Protein AF-E5AV37-F1 (afdb_monomer_lite)

pLDDT: mean 84.78, std 14.57, range [33.44, 98.12]

Radius of gyration: 14.25 Å; chains: 1; bounding box: 26×32×31 Å

Foldseek 3Di:
DDDPPQDPVNVVVVVVQVVCCVVPVDHDDDDDDDPVCLVPLVVDPHSVQSVCCVVPVDRD

Sequence (60 aa):
MVCLKLTSIALDMAGIAFDVLLETGVLVEALPLWEDEMEHPELFSNPALIRNIHREGIAL

Secondary structure (DSSP, 8-state):
-------HHHHHHHHHHHHHHHHHS---------HHHHH-GGGSS-HHHHHHHHHHS---

Structure (mmCIF, N/CA/C/O backbone):
data_AF-E5AV37-F1
#
_entry.id   AF-E5AV37-F1
#
loop_
_atom_site.group_PDB
_atom_site.id
_atom_site.type_symbol
_atom_site.label_atom_id
_atom_site.label_alt_id
_atom_site.label_comp_id
_atom_site.label_asym_id
_atom_site.label_entity_id
_atom_site.label_seq_id
_atom_site.pdbx_PDB_ins_code
_atom_site.Cartn_x
_atom_site.Cartn_y
_atom_site.Cartn_z
_atom_site.occupancy
_atom_site.B_iso_or_equiv
_atom_site.auth_seq_id
_atom_site.auth_comp_id
_atom_site.auth_asym_id
_atom_site.auth_atom_id
_atom_site.pdbx_PDB_model_num
ATOM 1 N N . MET A 1 1 ? 14.489 16.324 -7.708 1.00 33.44 1 MET A N 1
ATOM 2 C CA . MET A 1 1 ? 13.395 16.767 -6.819 1.00 33.44 1 MET A CA 1
ATOM 3 C C . MET A 1 1 ? 12.083 16.507 -7.543 1.00 33.44 1 MET A C 1
ATOM 5 O O . MET A 1 1 ? 11.633 17.355 -8.301 1.00 33.44 1 MET A O 1
ATOM 9 N N . VAL A 1 2 ? 11.550 15.288 -7.430 1.00 42.38 2 VAL A N 1
ATOM 10 C CA . VAL A 1 2 ? 10.266 14.928 -8.047 1.00 42.38 2 VAL A CA 1
ATOM 11 C C . VAL A 1 2 ? 9.171 15.414 -7.104 1.00 42.38 2 VAL A C 1
ATOM 13 O O . VAL A 1 2 ? 9.142 15.042 -5.935 1.00 42.38 2 VAL A O 1
ATOM 16 N N . CYS A 1 3 ? 8.323 16.318 -7.585 1.00 41.34 3 CYS A N 1
ATOM 17 C CA . CYS A 1 3 ? 7.156 16.786 -6.850 1.00 41.34 3 CYS A CA 1
ATOM 18 C C . CYS A 1 3 ? 6.119 15.654 -6.850 1.00 41.34 3 CYS A C 1
ATOM 20 O O . CYS A 1 3 ? 5.494 15.393 -7.877 1.00 41.34 3 CYS A O 1
ATOM 22 N N . LEU A 1 4 ? 5.976 14.954 -5.721 1.00 56.00 4 LEU A N 1
ATOM 23 C CA . LEU A 1 4 ? 4.954 13.928 -5.534 1.00 56.00 4 LEU A CA 1
ATOM 24 C C . LEU A 1 4 ? 3.592 14.622 -5.435 1.00 56.00 4 LEU A C 1
ATOM 26 O O . LEU A 1 4 ? 3.183 15.101 -4.378 1.00 56.00 4 LEU A O 1
ATOM 30 N N . LYS A 1 5 ? 2.902 14.744 -6.567 1.00 62.44 5 LYS A N 1
ATOM 31 C CA . LYS A 1 5 ? 1.536 15.255 -6.595 1.00 62.44 5 LYS A CA 1
ATOM 32 C C . LYS A 1 5 ? 0.619 14.124 -6.139 1.00 62.44 5 LYS A C 1
ATOM 34 O O . LYS A 1 5 ? 0.242 13.272 -6.936 1.00 62.44 5 LYS A O 1
ATOM 39 N N . LEU A 1 6 ? 0.329 14.087 -4.840 1.00 70.12 6 LEU A N 1
ATOM 40 C CA . LEU A 1 6 ? -0.618 13.134 -4.267 1.00 70.12 6 LEU A CA 1
ATOM 41 C C . LEU A 1 6 ? -1.995 13.379 -4.893 1.00 70.12 6 LEU A C 1
ATOM 43 O O . LEU A 1 6 ? -2.511 14.498 -4.874 1.00 70.12 6 LEU A O 1
ATOM 47 N N . THR A 1 7 ? -2.555 12.343 -5.509 1.00 83.69 7 THR A N 1
ATOM 48 C CA . THR A 1 7 ? -3.908 12.387 -6.066 1.00 83.69 7 THR A CA 1
ATOM 49 C C . THR A 1 7 ? -4.928 12.387 -4.927 1.00 83.69 7 THR A C 1
ATOM 51 O O . THR A 1 7 ? -4.619 11.956 -3.816 1.00 83.69 7 THR A O 1
ATOM 54 N N . SER A 1 8 ? -6.157 12.846 -5.183 1.00 88.75 8 SER A N 1
ATOM 55 C CA . SER A 1 8 ? -7.232 12.755 -4.181 1.00 88.75 8 SER A CA 1
ATOM 56 C C . SER A 1 8 ? -7.442 11.311 -3.720 1.00 88.75 8 SER A C 1
ATOM 58 O O . SER A 1 8 ? -7.547 11.062 -2.531 1.00 88.75 8 SER A O 1
ATOM 60 N N . ILE A 1 9 ? -7.357 10.356 -4.652 1.00 86.12 9 ILE A N 1
ATOM 61 C CA . ILE A 1 9 ? -7.435 8.919 -4.365 1.00 86.12 9 ILE A CA 1
ATOM 62 C C . ILE A 1 9 ? -6.332 8.494 -3.390 1.00 86.12 9 ILE A C 1
ATOM 64 O O . ILE A 1 9 ? -6.608 7.774 -2.440 1.00 86.12 9 ILE A O 1
ATOM 68 N N . ALA A 1 10 ? -5.089 8.943 -3.591 1.00 84.50 10 ALA A N 1
ATOM 69 C CA . ALA A 1 10 ? -3.995 8.604 -2.683 1.00 84.50 10 ALA A CA 1
ATOM 70 C C . ALA A 1 10 ? -4.241 9.134 -1.260 1.00 84.50 10 ALA A C 1
ATOM 72 O O . ALA A 1 10 ? -3.917 8.449 -0.294 1.00 84.50 10 ALA A O 1
ATOM 73 N N . LEU A 1 11 ? -4.839 10.323 -1.127 1.00 89.50 11 LEU A N 1
ATOM 74 C CA . LEU A 1 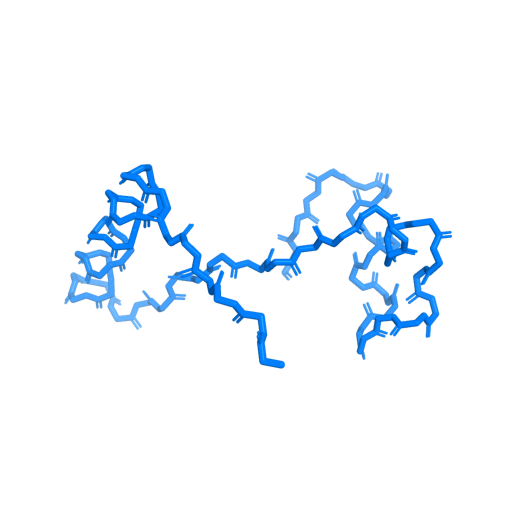11 ? -5.208 10.887 0.175 1.00 89.50 11 LEU A CA 1
ATOM 75 C C . LEU A 1 11 ? -6.364 10.118 0.826 1.00 89.50 11 LEU A C 1
ATOM 77 O O . LEU A 1 11 ? -6.287 9.816 2.014 1.00 89.50 11 LEU A O 1
ATOM 81 N N . ASP A 1 12 ? -7.386 9.751 0.053 1.00 91.94 12 ASP A N 1
ATOM 82 C CA . ASP A 1 12 ? -8.519 8.961 0.546 1.00 91.94 12 ASP A CA 1
ATOM 83 C C . ASP A 1 12 ? -8.054 7.580 1.039 1.00 91.94 12 ASP A C 1
ATOM 85 O O . ASP A 1 12 ? -8.431 7.137 2.124 1.00 91.94 12 ASP A O 1
ATOM 89 N N . MET A 1 13 ? -7.171 6.916 0.282 1.00 91.25 13 MET A N 1
ATOM 90 C CA . MET A 1 13 ? -6.587 5.628 0.677 1.00 91.25 13 MET A CA 1
ATOM 91 C C . MET A 1 13 ? -5.690 5.755 1.912 1.00 91.25 13 MET A C 1
ATOM 93 O O . MET A 1 13 ? -5.719 4.879 2.774 1.00 91.25 13 MET A O 1
ATOM 97 N N . ALA A 1 14 ? -4.930 6.848 2.034 1.00 90.00 14 ALA A N 1
ATOM 98 C CA . ALA A 1 14 ? -4.128 7.114 3.227 1.00 90.00 14 ALA A CA 1
ATOM 99 C C . ALA A 1 14 ? -5.003 7.316 4.475 1.00 90.00 14 ALA A C 1
ATOM 101 O O . ALA A 1 14 ? -4.636 6.843 5.548 1.00 90.00 14 ALA A O 1
ATOM 102 N N . GLY A 1 15 ? -6.167 7.962 4.336 1.00 92.88 15 GLY A N 1
ATOM 103 C CA . GLY A 1 15 ? -7.148 8.088 5.418 1.00 92.88 15 GLY A CA 1
ATOM 104 C C . GLY A 1 15 ? -7.624 6.726 5.924 1.00 92.88 15 GLY A C 1
ATOM 105 O O . GLY A 1 15 ? -7.497 6.436 7.110 1.00 92.88 15 GLY A O 1
ATOM 106 N N . ILE A 1 16 ? -8.058 5.851 5.010 1.00 94.19 16 ILE A N 1
ATOM 107 C CA . ILE A 1 16 ? -8.508 4.489 5.351 1.00 94.19 16 ILE A CA 1
ATOM 108 C C . ILE A 1 16 ? -7.388 3.678 6.017 1.00 94.19 16 ILE A C 1
ATOM 110 O O . ILE A 1 16 ? -7.618 2.989 7.008 1.00 94.19 16 ILE A O 1
ATOM 114 N N . ALA A 1 17 ? -6.165 3.755 5.488 1.00 93.94 17 ALA A N 1
ATOM 115 C CA . ALA A 1 17 ? -5.016 3.066 6.070 1.00 93.94 17 ALA A CA 1
ATOM 116 C C . ALA A 1 17 ? -4.724 3.531 7.506 1.00 93.94 17 ALA A C 1
ATOM 118 O O . ALA A 1 17 ? -4.359 2.720 8.361 1.00 93.94 17 ALA A O 1
ATOM 119 N N . PHE A 1 18 ? -4.915 4.823 7.784 1.00 94.81 18 PHE A N 1
ATOM 120 C CA . PHE A 1 18 ? -4.730 5.379 9.119 1.00 94.81 18 PHE A CA 1
ATOM 121 C C . PHE A 1 18 ? -5.814 4.912 10.095 1.00 94.81 18 PHE A C 1
ATOM 123 O O . PHE A 1 18 ? -5.494 4.568 11.234 1.00 94.81 18 PHE A O 1
ATOM 130 N N . ASP A 1 19 ? -7.067 4.829 9.645 1.00 95.88 19 ASP A N 1
ATOM 131 C CA . ASP A 1 19 ? -8.161 4.277 10.450 1.00 95.88 19 ASP A CA 1
ATOM 132 C C . ASP A 1 19 ? -7.863 2.821 10.846 1.00 95.88 19 ASP A C 1
ATOM 134 O O . ASP A 1 19 ? -7.910 2.476 12.029 1.00 95.88 19 ASP A O 1
ATOM 138 N N . VAL A 1 20 ? -7.432 1.985 9.890 1.00 96.62 20 VAL A N 1
ATOM 139 C CA . VAL A 1 20 ? -7.037 0.588 10.157 1.00 96.62 20 VAL A CA 1
ATOM 140 C C . VAL A 1 20 ? -5.896 0.512 11.173 1.00 96.62 20 VAL A C 1
ATOM 142 O O . VAL A 1 20 ? -5.943 -0.321 12.083 1.00 96.62 20 VAL A O 1
ATOM 145 N N . LEU A 1 21 ? -4.888 1.382 11.057 1.00 96.38 21 LEU A N 1
ATOM 146 C CA . LEU A 1 21 ? -3.773 1.431 12.002 1.00 96.38 21 LEU A CA 1
ATOM 147 C C . LEU A 1 21 ? -4.247 1.735 13.425 1.00 96.38 21 LEU A C 1
ATOM 149 O O . LEU A 1 21 ? -3.813 1.066 14.362 1.00 96.38 21 LEU A O 1
ATOM 153 N N . LEU A 1 22 ? -5.128 2.720 13.599 1.00 97.19 22 LEU A N 1
ATOM 154 C CA . LEU A 1 22 ? -5.633 3.094 14.921 1.00 97.19 22 LEU A CA 1
ATOM 155 C C . LEU A 1 22 ? -6.521 2.008 15.537 1.00 97.19 22 LEU A C 1
ATOM 157 O O . LEU A 1 22 ? -6.452 1.777 16.744 1.00 97.19 22 LEU A O 1
ATOM 161 N N . GLU A 1 23 ? -7.337 1.341 14.724 1.00 98.12 23 GLU A N 1
ATOM 162 C CA . GLU A 1 23 ? -8.261 0.307 15.195 1.00 98.12 23 GLU A CA 1
ATOM 163 C C . GLU A 1 23 ? -7.567 -1.023 15.503 1.00 98.12 23 GLU A C 1
ATOM 165 O O . GLU A 1 23 ? -7.926 -1.706 16.464 1.00 98.12 23 GLU A O 1
ATOM 170 N N . THR A 1 24 ? -6.582 -1.410 14.690 1.00 97.44 24 THR A N 1
ATOM 171 C CA . THR A 1 24 ? -6.009 -2.768 14.716 1.00 97.44 24 THR A CA 1
ATOM 172 C C . THR A 1 24 ? -4.552 -2.818 15.167 1.00 97.44 24 THR A C 1
ATOM 174 O O . THR A 1 24 ? -4.052 -3.890 15.508 1.00 97.44 24 THR A O 1
ATOM 177 N N . GLY A 1 25 ? -3.850 -1.681 15.160 1.00 96.62 25 GLY A N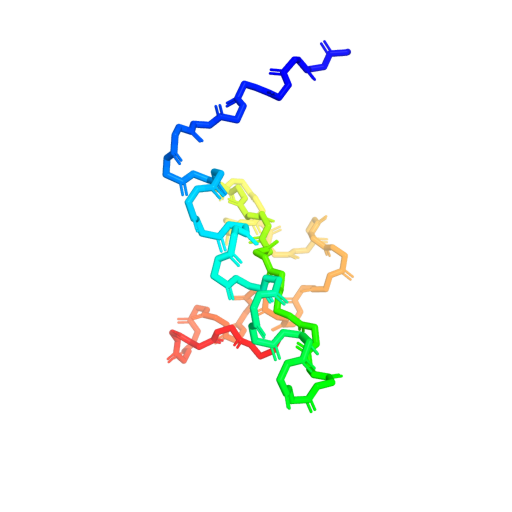 1
ATOM 178 C CA . GLY A 1 25 ? -2.400 -1.620 15.340 1.00 96.62 25 GLY A CA 1
ATOM 179 C C . GLY A 1 25 ? -1.596 -2.108 14.128 1.00 96.62 25 GLY A C 1
ATOM 180 O O . GLY A 1 25 ? -0.376 -2.231 14.229 1.00 96.62 25 GLY A O 1
ATOM 181 N N . VAL A 1 26 ? -2.246 -2.400 12.994 1.00 94.12 26 VAL A N 1
ATOM 182 C CA . VAL A 1 26 ? -1.589 -2.855 11.761 1.00 94.12 26 VAL A CA 1
ATOM 183 C C . VAL A 1 26 ? -1.351 -1.677 10.822 1.00 94.12 26 VAL A C 1
ATOM 185 O O . VAL A 1 26 ? -2.286 -0.995 10.414 1.00 94.12 26 VAL A O 1
ATOM 188 N N . LEU A 1 27 ? -0.093 -1.464 10.440 1.00 90.25 27 LEU A N 1
ATOM 189 C CA . LEU A 1 27 ? 0.284 -0.460 9.451 1.00 90.25 27 LEU A CA 1
ATOM 190 C C . LEU A 1 27 ? 0.032 -0.992 8.035 1.00 90.25 27 LEU A C 1
ATOM 192 O O . LEU A 1 27 ? 0.628 -1.989 7.632 1.00 90.25 27 LEU A O 1
ATOM 196 N N . VAL A 1 28 ? -0.832 -0.306 7.285 1.00 88.69 28 VAL A N 1
ATOM 197 C CA . VAL A 1 28 ? -1.086 -0.570 5.864 1.00 88.69 28 VAL A CA 1
ATOM 198 C C . VAL A 1 28 ? -0.462 0.557 5.051 1.00 88.69 28 VAL A C 1
ATOM 200 O O . VAL A 1 28 ? -0.831 1.716 5.209 1.00 88.69 28 VAL A O 1
ATOM 203 N N . GLU A 1 29 ? 0.472 0.227 4.166 1.00 82.88 29 GLU A N 1
ATOM 204 C CA . GLU A 1 29 ? 1.124 1.198 3.287 1.00 82.88 29 GLU A CA 1
ATOM 205 C C . GLU A 1 29 ? 1.091 0.706 1.843 1.00 82.88 29 GLU A C 1
ATOM 207 O O . GLU A 1 29 ? 1.191 -0.489 1.564 1.00 82.88 29 GLU A O 1
ATOM 212 N N . ALA A 1 30 ? 0.941 1.643 0.907 1.00 80.12 30 ALA A N 1
ATOM 213 C CA . ALA A 1 30 ? 1.084 1.332 -0.504 1.00 80.12 30 ALA A CA 1
ATOM 214 C C . ALA A 1 30 ? 2.568 1.120 -0.826 1.00 80.12 30 ALA A C 1
ATOM 216 O O . ALA A 1 30 ? 3.394 1.980 -0.523 1.00 80.12 30 ALA A O 1
ATOM 217 N N . LEU A 1 31 ? 2.892 0.009 -1.488 1.00 82.69 31 LEU A N 1
ATOM 218 C CA . LEU A 1 31 ? 4.210 -0.202 -2.075 1.00 82.69 31 LEU A CA 1
ATOM 219 C C . LEU A 1 31 ? 4.229 0.429 -3.476 1.00 82.69 31 LEU A C 1
ATOM 221 O O . LEU A 1 31 ? 3.574 -0.104 -4.376 1.00 82.69 31 LEU A O 1
ATOM 225 N N . PRO A 1 32 ? 4.924 1.560 -3.693 1.00 79.94 32 PRO A N 1
ATOM 226 C CA . PRO A 1 32 ? 5.072 2.103 -5.034 1.00 79.94 32 PRO A CA 1
ATOM 227 C C . PRO A 1 32 ? 5.915 1.141 -5.879 1.00 79.94 32 PRO A C 1
ATOM 229 O O . PRO A 1 32 ? 6.983 0.719 -5.442 1.00 79.94 32 PRO A O 1
ATOM 232 N N . LEU A 1 33 ? 5.423 0.808 -7.072 1.00 83.19 33 LEU A N 1
ATOM 233 C CA . LEU A 1 33 ? 6.109 -0.028 -8.056 1.00 83.19 33 LEU A CA 1
ATOM 234 C C . LEU A 1 33 ? 6.028 0.642 -9.427 1.00 83.19 33 LEU A C 1
ATOM 236 O O . LEU A 1 33 ? 4.945 1.073 -9.840 1.00 83.19 33 LEU A O 1
ATOM 240 N N . TRP A 1 34 ? 7.157 0.713 -10.123 1.00 87.06 34 TRP A N 1
ATOM 241 C CA . TRP A 1 34 ? 7.245 1.233 -11.488 1.00 87.06 34 TRP A CA 1
ATOM 242 C C . TRP A 1 34 ? 7.341 0.104 -12.525 1.00 87.06 34 TRP A C 1
ATOM 244 O O . TRP A 1 34 ? 7.716 -1.022 -12.204 1.00 87.06 34 TRP A O 1
ATOM 254 N N . GLU A 1 35 ? 6.983 0.388 -13.781 1.00 89.31 35 GLU A N 1
ATOM 255 C CA . GLU A 1 35 ? 7.037 -0.610 -14.865 1.00 89.31 35 GLU A CA 1
ATOM 256 C C . GLU A 1 35 ? 8.453 -1.154 -15.085 1.00 89.31 35 GLU A C 1
ATOM 258 O O . GLU A 1 35 ? 8.620 -2.359 -15.245 1.00 89.31 35 GLU A O 1
ATOM 263 N N . ASP A 1 36 ? 9.475 -0.303 -15.016 1.00 92.00 36 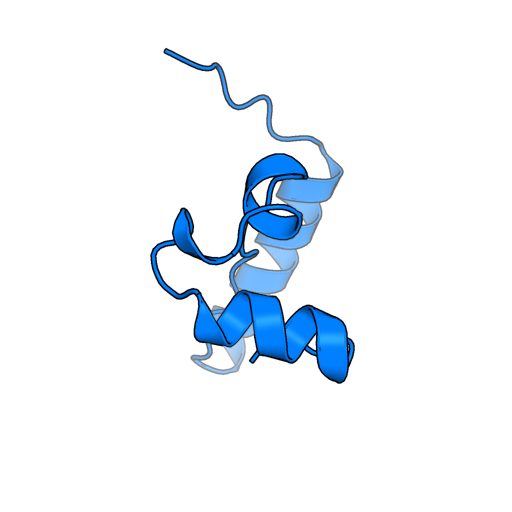ASP A N 1
ATOM 264 C CA . ASP A 1 36 ? 10.876 -0.701 -15.172 1.00 92.00 36 ASP A CA 1
ATOM 265 C C . ASP A 1 36 ? 11.348 -1.630 -14.045 1.00 92.00 36 ASP A C 1
ATOM 267 O O . ASP A 1 36 ? 12.038 -2.611 -14.310 1.00 92.00 36 ASP A O 1
ATOM 271 N N . GLU A 1 37 ? 10.925 -1.395 -12.801 1.00 91.38 37 GLU A N 1
ATOM 272 C CA . GLU A 1 37 ? 11.191 -2.301 -11.671 1.00 91.38 37 GLU A CA 1
ATOM 273 C C . GLU A 1 37 ? 10.477 -3.654 -11.829 1.00 91.38 37 GLU A C 1
ATOM 275 O O . GLU A 1 37 ? 10.984 -4.691 -11.391 1.00 91.38 37 GLU A O 1
ATOM 280 N N . MET A 1 38 ? 9.304 -3.657 -12.466 1.00 88.50 38 MET A N 1
ATOM 281 C CA . MET A 1 38 ? 8.536 -4.871 -12.756 1.00 88.50 38 MET A CA 1
ATOM 282 C C . MET A 1 38 ? 9.137 -5.675 -13.916 1.00 88.50 38 MET A C 1
ATOM 284 O O . MET A 1 38 ? 9.102 -6.909 -13.875 1.00 88.50 38 MET A O 1
ATOM 288 N N . GLU A 1 39 ? 9.679 -5.000 -14.933 1.00 93.50 39 GLU A N 1
ATOM 289 C CA . GLU A 1 39 ? 10.402 -5.606 -16.060 1.00 93.50 39 GLU A CA 1
ATOM 290 C C . GLU A 1 39 ? 11.796 -6.104 -15.653 1.00 93.50 39 GLU A C 1
ATOM 292 O O . GLU A 1 39 ? 12.246 -7.145 -16.143 1.00 93.50 39 GLU A O 1
ATOM 297 N N . 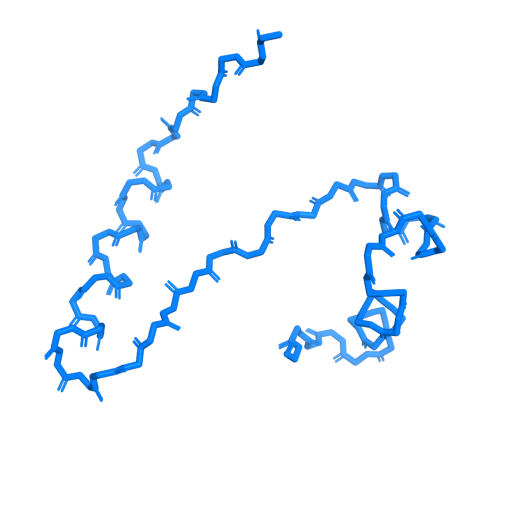HIS A 1 40 ? 12.438 -5.413 -14.707 1.00 94.31 40 HIS A N 1
ATOM 298 C CA . HIS A 1 40 ? 13.774 -5.706 -14.190 1.00 94.31 40 HIS A CA 1
ATOM 299 C C . HIS A 1 40 ? 13.769 -5.933 -12.666 1.00 94.31 40 HIS A C 1
ATOM 301 O O . HIS A 1 40 ? 14.279 -5.098 -11.908 1.00 94.31 40 HIS A O 1
ATOM 307 N N . PRO A 1 41 ? 13.243 -7.079 -12.180 1.00 92.19 41 PRO A N 1
ATOM 308 C CA . PRO A 1 41 ? 13.143 -7.388 -10.751 1.00 92.19 41 PRO A CA 1
ATOM 309 C C . PRO A 1 41 ? 14.450 -7.225 -9.966 1.00 92.19 41 PRO A C 1
ATOM 311 O O . PRO A 1 41 ? 14.425 -6.948 -8.770 1.00 92.19 41 PRO A O 1
ATOM 314 N N . GLU A 1 42 ? 15.597 -7.441 -10.609 1.00 94.81 42 GLU A N 1
ATOM 315 C CA . GLU A 1 42 ? 16.940 -7.301 -10.042 1.00 94.81 42 GLU A CA 1
ATOM 316 C C . GLU A 1 42 ? 17.298 -5.878 -9.602 1.00 94.81 42 GLU A C 1
ATOM 318 O O . GLU A 1 42 ? 18.204 -5.717 -8.783 1.00 94.81 42 GLU A O 1
ATOM 323 N N . LEU A 1 43 ? 16.607 -4.866 -10.129 1.00 90.25 43 LEU A N 1
ATOM 324 C CA . LEU A 1 43 ? 16.823 -3.464 -9.772 1.00 90.25 43 LEU A CA 1
ATOM 325 C C . LEU A 1 43 ? 16.055 -3.062 -8.510 1.00 90.25 43 LEU A C 1
ATOM 327 O O . LEU A 1 43 ? 16.400 -2.067 -7.873 1.00 90.25 43 LEU A O 1
ATOM 331 N N . PHE A 1 44 ? 15.048 -3.845 -8.116 1.00 91.31 44 PHE A N 1
ATOM 332 C CA . PHE A 1 44 ? 14.276 -3.586 -6.912 1.00 91.31 44 PHE A CA 1
ATOM 333 C C . PHE A 1 44 ? 15.002 -4.098 -5.664 1.00 91.31 44 PHE A C 1
ATOM 335 O O . PHE A 1 44 ? 15.643 -5.149 -5.681 1.00 91.31 44 PHE A O 1
ATOM 342 N N . SER A 1 45 ? 14.838 -3.405 -4.533 1.00 88.31 45 SER A N 1
ATOM 343 C CA . SER A 1 45 ? 15.461 -3.783 -3.250 1.00 88.31 45 SER A CA 1
ATOM 344 C C . SER A 1 45 ? 15.119 -5.210 -2.802 1.00 88.31 45 SER A C 1
ATOM 346 O O . SER A 1 45 ? 15.893 -5.841 -2.082 1.00 88.31 45 SER A O 1
ATOM 348 N N . ASN A 1 46 ? 13.964 -5.732 -3.229 1.00 90.81 46 ASN A N 1
ATOM 349 C CA . ASN A 1 46 ? 13.559 -7.113 -2.995 1.00 90.81 46 ASN A CA 1
ATOM 350 C C . ASN A 1 46 ? 13.126 -7.805 -4.303 1.00 90.81 46 ASN A C 1
ATOM 352 O O . ASN A 1 46 ? 11.929 -7.904 -4.587 1.00 90.81 46 ASN A O 1
ATOM 356 N N . PRO A 1 47 ? 14.068 -8.363 -5.084 1.00 93.25 47 PRO A N 1
ATOM 357 C CA . PRO A 1 47 ? 13.749 -9.001 -6.362 1.00 93.25 47 PRO A CA 1
ATOM 358 C C . PRO A 1 47 ? 12.814 -10.210 -6.236 1.00 93.25 47 PRO A C 1
ATOM 360 O O . PRO A 1 47 ? 12.119 -10.577 -7.183 1.00 93.25 47 PRO A O 1
ATOM 363 N N . ALA A 1 48 ? 12.816 -10.880 -5.077 1.00 92.69 48 ALA A N 1
ATOM 364 C CA . ALA A 1 48 ? 11.948 -12.028 -4.837 1.00 92.69 48 ALA A CA 1
ATOM 365 C C . ALA A 1 48 ? 10.476 -11.613 -4.730 1.00 92.69 48 ALA A C 1
ATOM 367 O O . ALA A 1 48 ? 9.619 -12.343 -5.222 1.00 92.69 48 ALA A O 1
ATOM 368 N N . LEU A 1 49 ? 10.194 -10.438 -4.159 1.00 89.94 49 LEU A N 1
ATOM 369 C CA . LEU A 1 49 ? 8.840 -9.897 -4.076 1.00 89.94 49 LEU A CA 1
ATOM 370 C C . LEU A 1 49 ? 8.243 -9.686 -5.469 1.00 89.94 49 LEU A C 1
ATOM 372 O O . LEU A 1 49 ? 7.182 -10.227 -5.757 1.00 89.94 49 LEU A O 1
ATOM 376 N N . ILE A 1 50 ? 8.962 -8.996 -6.358 1.00 91.88 50 ILE A N 1
ATOM 377 C CA . ILE A 1 50 ? 8.502 -8.745 -7.732 1.00 91.88 50 ILE A CA 1
ATOM 378 C C . ILE A 1 50 ? 8.250 -10.063 -8.478 1.00 91.88 50 ILE A C 1
ATOM 380 O O . ILE A 1 50 ? 7.212 -10.242 -9.115 1.00 91.88 50 ILE A O 1
ATOM 384 N N . ARG A 1 51 ? 9.153 -11.046 -8.340 1.00 92.00 51 ARG A N 1
ATOM 385 C CA . ARG A 1 51 ? 8.961 -12.383 -8.933 1.00 92.00 51 ARG A CA 1
ATOM 386 C C . ARG A 1 51 ? 7.745 -13.121 -8.370 1.00 92.00 51 ARG A C 1
ATOM 388 O O . ARG A 1 51 ? 7.093 -13.856 -9.109 1.00 92.00 51 ARG A O 1
ATOM 395 N N . ASN A 1 52 ? 7.456 -12.963 -7.082 1.00 91.44 52 ASN A N 1
ATOM 396 C CA . ASN A 1 52 ? 6.285 -13.571 -6.456 1.00 91.44 52 ASN A CA 1
ATOM 397 C C . ASN A 1 52 ? 4.995 -12.887 -6.922 1.00 91.44 52 ASN A C 1
ATOM 399 O O . ASN A 1 52 ? 4.062 -13.592 -7.291 1.00 91.44 52 ASN A O 1
ATOM 403 N N . ILE A 1 53 ? 4.978 -11.553 -7.021 1.00 89.31 53 ILE A N 1
ATOM 404 C CA 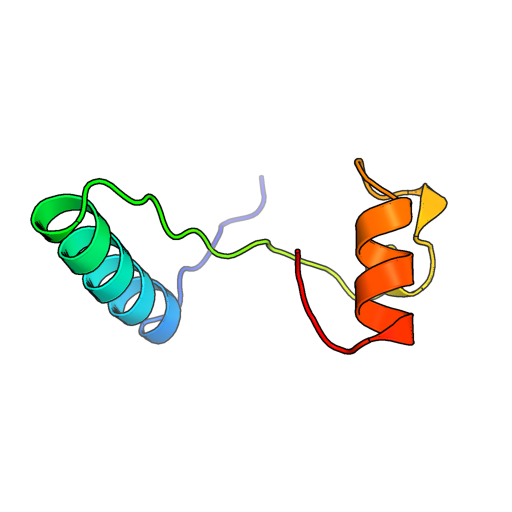. ILE A 1 53 ? 3.852 -10.790 -7.581 1.00 89.31 53 ILE A CA 1
ATOM 405 C C . ILE A 1 53 ? 3.552 -11.257 -9.011 1.00 89.31 53 ILE A C 1
ATOM 407 O O . ILE A 1 53 ? 2.402 -11.548 -9.318 1.00 89.31 53 ILE A O 1
ATOM 411 N N . HIS A 1 54 ? 4.570 -11.418 -9.865 1.00 87.75 54 HIS A N 1
ATOM 412 C CA . HIS A 1 54 ? 4.384 -11.950 -11.225 1.00 87.75 54 HIS A CA 1
ATOM 413 C C . HIS A 1 54 ? 3.799 -13.364 -11.246 1.00 87.75 54 HIS A C 1
ATOM 415 O O . HIS A 1 54 ? 2.944 -13.673 -12.072 1.00 87.75 54 HIS A O 1
ATOM 421 N N . ARG A 1 55 ? 4.273 -14.242 -10.356 1.00 89.56 55 ARG A N 1
ATOM 422 C CA . ARG A 1 55 ? 3.846 -15.648 -10.315 1.00 89.56 55 ARG A CA 1
ATOM 423 C C . ARG A 1 55 ? 2.437 -15.818 -9.747 1.00 89.56 55 ARG A C 1
ATOM 425 O O . ARG A 1 55 ? 1.703 -16.686 -10.210 1.00 89.56 55 ARG A O 1
ATOM 432 N N . GLU A 1 56 ? 2.102 -15.059 -8.710 1.00 87.69 56 GLU 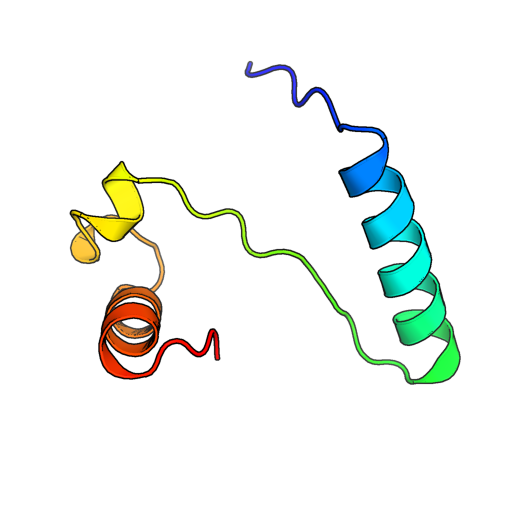A N 1
ATOM 433 C CA . GLU A 1 56 ? 0.946 -15.325 -7.843 1.00 87.69 56 GLU A CA 1
ATOM 434 C C . GLU A 1 56 ? -0.120 -14.228 -7.916 1.00 87.69 56 GLU A C 1
ATOM 436 O O . GLU A 1 56 ? -1.265 -14.470 -7.544 1.00 87.69 56 GLU A O 1
ATOM 441 N N . GLY A 1 57 ? 0.228 -13.032 -8.397 1.00 74.94 57 GLY A N 1
ATOM 442 C CA . GLY A 1 57 ? -0.645 -11.856 -8.378 1.00 74.94 57 GLY A CA 1
ATOM 443 C C . GLY A 1 57 ? -0.854 -11.263 -6.980 1.00 74.94 57 GLY A C 1
ATOM 444 O O . GLY A 1 57 ? -1.748 -10.439 -6.804 1.00 74.94 57 GLY A O 1
ATOM 445 N N . ILE A 1 58 ? -0.064 -11.682 -5.984 1.00 62.44 58 ILE A N 1
ATOM 446 C CA . ILE A 1 58 ? -0.195 -11.270 -4.580 1.00 62.44 58 ILE A CA 1
ATOM 447 C C . ILE A 1 58 ? 1.090 -10.549 -4.151 1.00 62.44 58 ILE A C 1
ATOM 449 O O . ILE A 1 58 ? 2.182 -11.109 -4.249 1.00 62.44 58 ILE A O 1
ATOM 453 N N . ALA A 1 59 ? 0.957 -9.308 -3.673 1.00 58.12 59 ALA A N 1
ATOM 454 C CA . ALA A 1 59 ? 2.017 -8.621 -2.938 1.00 58.12 59 ALA A CA 1
ATOM 455 C C . ALA A 1 59 ? 2.061 -9.194 -1.512 1.00 58.12 59 ALA A C 1
ATOM 457 O O . ALA A 1 59 ? 1.047 -9.162 -0.815 1.00 58.12 59 ALA A O 1
ATOM 458 N N . LEU A 1 60 ? 3.200 -9.781 -1.129 1.00 54.72 60 LEU A N 1
ATOM 459 C CA . LEU A 1 60 ? 3.451 -10.337 0.208 1.00 54.72 60 LEU A CA 1
ATOM 460 C C . LEU A 1 60 ? 4.059 -9.289 1.137 1.00 54.72 60 LEU A C 1
ATOM 462 O O . LEU A 1 60 ? 4.974 -8.572 0.667 1.00 54.72 60 LEU A O 1
#

Organism: Mycetohabitans rhizoxinica (strain DSM 19002 / CIP 109453 / HKI 454) (NCBI:txid882378)